Protein AF-A0A4Q4CY73-F1 (afdb_monomer_lite)

Sequence (61 aa):
MGEIVNLNRVKKQQARVAATAEAAANRAKHGRTAAEKANDRRAEARRQALLDGAKRPPTKD

Foldseek 3Di:
DDDDDDVVVVVVVVVVVVVVVVQVVCCVPVVDDPVRVVVVVVVVVVVVVVVVVVDDPDPDD

pLDDT: mean 88.27, std 8.64, range [56.41, 97.0]

Radius of gyration: 24.21 Å; chains: 1; bounding box: 66×21×64 Å

Secondary structure (DSSP, 8-state):
------HHHHHHHHHHHHHHHHHHHHHHHHSS-HHHHHHHHHHHHHHHHHHHHHPPPP---

Structure (mmCIF, N/CA/C/O backbone):
data_AF-A0A4Q4CY73-F1
#
_entry.id   AF-A0A4Q4CY73-F1
#
loop_
_atom_site.group_PDB
_atom_site.id
_atom_site.type_symbol
_atom_site.label_atom_id
_atom_site.label_alt_id
_atom_site.label_comp_id
_atom_site.label_asym_id
_atom_site.label_entity_id
_atom_site.label_seq_id
_atom_site.pdbx_PDB_ins_code
_atom_site.Cartn_x
_atom_site.Cartn_y
_atom_site.Cartn_z
_atom_site.occupancy
_atom_site.B_iso_or_equiv
_atom_site.auth_seq_id
_atom_site.auth_comp_id
_atom_site.auth_asym_id
_atom_site.auth_atom_id
_atom_site.pdbx_PDB_model_num
ATOM 1 N N . MET A 1 1 ? -29.417 -8.037 35.283 1.00 56.41 1 MET A N 1
ATOM 2 C CA . MET A 1 1 ? -28.503 -8.942 34.553 1.00 56.41 1 MET A CA 1
ATOM 3 C C . MET A 1 1 ? -27.690 -8.084 33.597 1.00 56.41 1 MET A C 1
ATOM 5 O O . MET A 1 1 ? -28.277 -7.541 32.674 1.00 56.41 1 MET A O 1
ATOM 9 N N . GLY A 1 2 ? -26.410 -7.835 33.887 1.00 74.75 2 GLY A N 1
ATOM 10 C CA . GLY A 1 2 ? -25.557 -6.984 33.048 1.00 74.75 2 GLY A CA 1
ATOM 11 C C . GLY A 1 2 ? -24.902 -7.796 31.935 1.00 74.75 2 GLY A C 1
ATOM 12 O O . GLY A 1 2 ? -24.375 -8.876 32.196 1.00 74.75 2 GLY A O 1
ATOM 13 N N . GLU A 1 3 ? -24.949 -7.296 30.705 1.00 82.81 3 GLU A N 1
ATOM 14 C CA . GLU A 1 3 ? -24.314 -7.948 29.562 1.00 82.81 3 GLU A CA 1
ATOM 15 C C . GLU A 1 3 ? -22.789 -7.767 29.620 1.00 82.81 3 GLU A C 1
ATOM 17 O O . GLU A 1 3 ? -22.278 -6.652 29.745 1.00 82.81 3 GLU A O 1
ATOM 22 N N . ILE A 1 4 ? -22.041 -8.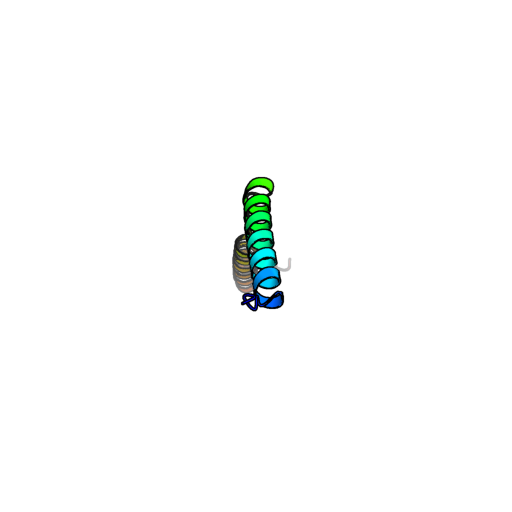873 29.557 1.00 83.69 4 ILE A N 1
ATOM 23 C CA . ILE A 1 4 ? -20.575 -8.844 29.592 1.00 83.69 4 ILE A CA 1
ATOM 24 C C . ILE A 1 4 ? -20.064 -8.517 28.187 1.00 83.69 4 ILE A C 1
ATOM 26 O O . ILE A 1 4 ? -19.985 -9.380 27.313 1.00 8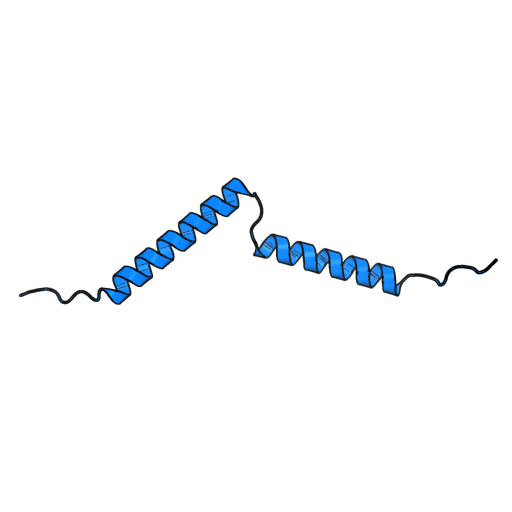3.69 4 ILE A O 1
ATOM 30 N N . VAL A 1 5 ? -19.682 -7.260 27.971 1.00 86.12 5 VAL A N 1
ATOM 31 C CA . VAL A 1 5 ? -19.101 -6.796 26.705 1.00 86.12 5 VAL A CA 1
ATOM 32 C C . VAL A 1 5 ? -17.579 -6.903 26.708 1.00 86.12 5 VAL A C 1
ATOM 34 O O . VAL A 1 5 ? -16.881 -6.361 27.565 1.00 86.12 5 VAL A O 1
ATOM 37 N N . ASN A 1 6 ? -17.034 -7.559 25.683 1.00 92.81 6 ASN A N 1
ATOM 38 C CA . ASN A 1 6 ? -15.592 -7.649 25.488 1.00 92.81 6 ASN A CA 1
ATOM 39 C C . ASN A 1 6 ? -15.043 -6.358 24.856 1.00 92.81 6 ASN A C 1
ATOM 41 O O . ASN A 1 6 ? -15.050 -6.183 23.632 1.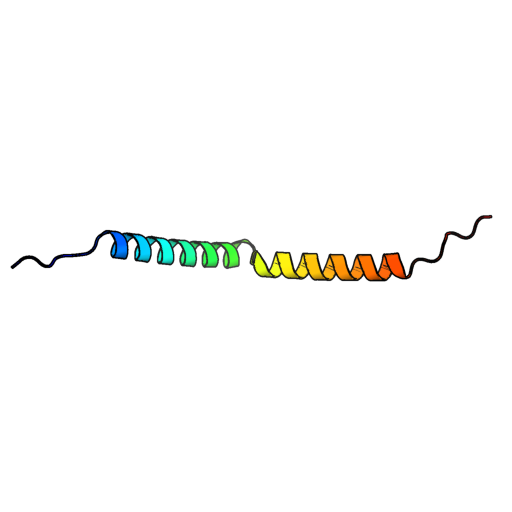00 92.81 6 ASN A O 1
ATOM 45 N N . LEU A 1 7 ? -14.499 -5.477 25.695 1.00 93.31 7 LEU A N 1
ATOM 46 C CA . LEU A 1 7 ? -13.924 -4.194 25.277 1.00 93.31 7 LEU A CA 1
ATOM 47 C C . LEU A 1 7 ? -12.762 -4.343 24.283 1.00 93.31 7 LEU A C 1
ATOM 49 O O . LEU A 1 7 ? -12.579 -3.486 23.419 1.00 93.31 7 LEU A O 1
ATOM 53 N N . ASN A 1 8 ? -11.996 -5.436 24.340 1.00 95.38 8 ASN A N 1
ATOM 54 C CA . ASN A 1 8 ? -10.900 -5.671 23.395 1.00 95.38 8 ASN A CA 1
ATOM 55 C C . ASN A 1 8 ? -11.424 -5.915 21.979 1.00 95.38 8 ASN A C 1
ATOM 57 O O . ASN A 1 8 ? -10.839 -5.427 21.010 1.00 95.38 8 ASN A O 1
ATOM 61 N N . ARG A 1 9 ? -12.539 -6.641 21.841 1.00 94.88 9 ARG A N 1
ATOM 62 C CA . ARG A 1 9 ? -13.190 -6.857 20.542 1.00 94.88 9 ARG A CA 1
ATOM 63 C C . ARG A 1 9 ? -13.700 -5.540 19.963 1.00 94.88 9 ARG A C 1
ATOM 65 O O . ARG A 1 9 ? -13.454 -5.275 18.787 1.00 94.88 9 ARG A O 1
ATOM 72 N N . VAL A 1 10 ? -14.321 -4.706 20.795 1.00 95.12 10 VAL A N 1
ATOM 73 C CA . VAL A 1 10 ? -14.812 -3.376 20.402 1.00 95.12 10 VAL A CA 1
ATOM 74 C C . VAL A 1 10 ? -13.655 -2.481 19.947 1.00 95.12 10 VAL A C 1
ATOM 76 O O . VAL A 1 10 ? -13.706 -1.914 18.857 1.00 95.12 10 VAL A O 1
ATOM 79 N N . LYS A 1 11 ? -12.560 -2.418 20.716 1.00 95.88 11 LYS A N 1
ATOM 80 C CA . LYS A 1 11 ? -11.351 -1.663 20.339 1.00 95.88 11 LYS A CA 1
ATOM 81 C C . LYS A 1 11 ? -10.752 -2.151 19.018 1.00 95.88 11 LYS A C 1
ATOM 83 O O . LYS A 1 11 ? -10.426 -1.340 18.156 1.00 95.88 11 LYS A O 1
ATOM 88 N N . LYS A 1 12 ? -10.654 -3.470 18.815 1.00 96.44 12 LYS A N 1
ATOM 89 C CA . LYS A 1 12 ? -10.160 -4.048 17.552 1.00 96.44 12 LYS A CA 1
ATOM 90 C C . LYS A 1 12 ? -11.061 -3.708 16.367 1.00 96.44 12 LYS A C 1
ATOM 92 O O . LYS A 1 12 ? -10.543 -3.435 15.288 1.00 96.44 12 LYS A O 1
ATOM 97 N N . GLN A 1 13 ? -12.381 -3.729 16.538 1.00 95.69 13 GLN A N 1
ATOM 98 C CA . GLN A 1 13 ? -13.306 -3.309 15.483 1.00 95.69 13 GLN A CA 1
ATOM 99 C C . GLN A 1 13 ? -13.119 -1.834 15.129 1.00 95.69 13 GLN A C 1
ATOM 101 O O . GLN A 1 13 ? -12.963 -1.528 13.950 1.00 95.69 13 GLN A O 1
ATOM 106 N N . GLN A 1 14 ? -13.039 -0.946 16.122 1.00 95.69 14 GLN A N 1
ATOM 107 C CA . GLN A 1 14 ? -12.788 0.478 15.879 1.00 95.69 14 GLN A CA 1
ATOM 108 C C . GLN A 1 14 ? -11.464 0.714 15.143 1.00 95.69 14 GLN A C 1
ATOM 110 O O . GLN A 1 14 ? -11.437 1.443 14.155 1.00 95.69 14 GLN A O 1
ATOM 115 N N . ALA A 1 15 ? -10.388 0.031 15.547 1.00 97.00 15 ALA A N 1
ATOM 116 C CA . ALA A 1 15 ? -9.097 0.122 14.866 1.00 97.00 15 ALA A CA 1
ATOM 117 C C . ALA A 1 15 ? -9.173 -0.324 13.394 1.00 97.00 15 ALA A C 1
ATOM 119 O O . ALA A 1 15 ? -8.589 0.314 12.521 1.00 97.00 15 ALA A O 1
ATOM 120 N N . ARG A 1 16 ? -9.929 -1.391 13.096 1.00 95.94 16 ARG A N 1
ATOM 121 C CA . ARG A 1 16 ? -10.153 -1.846 11.713 1.00 95.94 16 ARG A CA 1
ATOM 122 C C . ARG A 1 16 ? -10.904 -0.799 10.893 1.00 95.94 16 ARG A C 1
ATOM 124 O O . ARG A 1 16 ? -10.494 -0.519 9.772 1.00 95.94 16 ARG A O 1
ATOM 131 N N . VAL A 1 17 ? -11.959 -0.204 11.449 1.00 96.69 17 VAL A N 1
ATOM 132 C CA . VAL A 1 17 ? -12.729 0.853 10.773 1.00 96.69 17 VAL A CA 1
ATOM 133 C C . VAL A 1 17 ? -11.840 2.064 10.482 1.00 96.69 17 VAL A C 1
ATOM 135 O O . VAL A 1 17 ? -11.781 2.510 9.336 1.00 96.69 17 VAL A O 1
ATOM 138 N N . ALA A 1 18 ? -11.075 2.534 11.470 1.00 95.38 18 ALA A N 1
ATOM 139 C CA . ALA A 1 18 ? -10.144 3.648 11.298 1.00 95.38 18 ALA A CA 1
ATOM 140 C C . ALA A 1 18 ? -9.116 3.374 10.185 1.00 95.38 18 ALA A C 1
ATOM 142 O O . ALA A 1 18 ? -8.957 4.192 9.281 1.00 95.38 18 ALA A O 1
ATOM 143 N N . ALA A 1 19 ? -8.504 2.185 10.180 1.00 93.75 19 ALA A N 1
ATOM 144 C CA . ALA A 1 19 ? -7.551 1.791 9.144 1.00 93.75 19 ALA A CA 1
ATOM 145 C C . ALA A 1 19 ? -8.181 1.769 7.738 1.00 93.75 19 ALA A C 1
ATOM 147 O O . ALA A 1 19 ? -7.557 2.193 6.764 1.00 93.75 19 ALA A O 1
ATOM 148 N N . THR A 1 20 ? -9.431 1.307 7.606 1.00 92.12 20 THR A N 1
ATOM 149 C CA . THR A 1 20 ? -10.130 1.323 6.309 1.00 92.12 20 THR A CA 1
ATOM 150 C C . THR A 1 20 ? -10.446 2.738 5.825 1.00 92.12 20 THR A C 1
ATOM 152 O O . THR A 1 20 ? -10.293 3.013 4.632 1.00 92.12 20 THR A O 1
ATOM 155 N N . ALA A 1 21 ? -10.830 3.641 6.733 1.00 93.19 21 ALA A N 1
ATOM 156 C CA . ALA A 1 21 ? -11.101 5.041 6.418 1.00 93.19 21 ALA A CA 1
ATOM 157 C C . ALA A 1 21 ? -9.824 5.774 5.987 1.00 93.19 21 ALA A C 1
ATOM 159 O O . ALA A 1 21 ? -9.822 6.470 4.972 1.00 93.19 21 ALA A O 1
ATOM 160 N N . GLU A 1 22 ? -8.715 5.552 6.693 1.00 89.44 22 GLU A N 1
ATOM 161 C CA . GLU A 1 22 ? -7.411 6.103 6.324 1.00 89.44 22 GLU A CA 1
ATOM 162 C C . GLU A 1 22 ? -6.951 5.584 4.955 1.00 89.44 22 GLU A C 1
ATOM 164 O O . GLU A 1 22 ? -6.524 6.361 4.101 1.00 89.44 22 GLU A O 1
ATOM 169 N N . ALA A 1 23 ? -7.114 4.286 4.687 1.00 87.69 23 ALA A N 1
ATOM 170 C CA . ALA A 1 23 ? -6.800 3.714 3.381 1.00 87.69 23 ALA A CA 1
ATOM 171 C C . ALA A 1 23 ? -7.643 4.336 2.252 1.00 87.69 23 ALA A C 1
ATOM 173 O O . ALA A 1 23 ? -7.118 4.586 1.165 1.00 87.69 23 ALA A O 1
ATOM 174 N N . ALA A 1 24 ? -8.929 4.610 2.492 1.00 88.06 24 ALA A N 1
ATOM 175 C CA . ALA A 1 24 ? -9.788 5.304 1.534 1.00 88.06 24 ALA A CA 1
ATOM 176 C C . ALA A 1 24 ? -9.351 6.763 1.319 1.00 88.06 24 ALA A C 1
ATOM 178 O O . ALA A 1 24 ? -9.237 7.200 0.174 1.00 88.06 24 ALA A O 1
ATOM 179 N N . ALA A 1 25 ? -9.022 7.485 2.393 1.00 86.81 25 ALA A N 1
ATOM 180 C CA . ALA A 1 25 ? -8.503 8.847 2.312 1.00 86.81 25 ALA A CA 1
ATOM 181 C C . ALA A 1 25 ? -7.175 8.904 1.543 1.00 86.81 25 ALA A C 1
ATOM 183 O O . ALA A 1 25 ? -6.989 9.776 0.699 1.00 86.81 25 ALA A O 1
ATOM 184 N N . ASN A 1 26 ? -6.274 7.947 1.769 1.00 84.44 26 ASN A N 1
ATOM 185 C CA . ASN A 1 26 ? -5.000 7.856 1.059 1.00 84.44 26 ASN A CA 1
ATOM 186 C C . ASN A 1 26 ? -5.190 7.542 -0.433 1.00 84.44 26 ASN A C 1
ATOM 188 O O . ASN A 1 26 ? -4.486 8.121 -1.262 1.00 84.44 26 ASN A O 1
ATOM 192 N N . ARG A 1 27 ? -6.165 6.689 -0.792 1.00 85.19 27 ARG A N 1
ATOM 193 C CA . ARG A 1 27 ? -6.565 6.465 -2.195 1.00 85.19 27 ARG A CA 1
ATOM 194 C C . ARG A 1 27 ? -7.064 7.753 -2.847 1.00 85.19 27 ARG A C 1
ATOM 196 O O . ARG A 1 27 ? -6.603 8.081 -3.932 1.00 85.19 27 ARG A O 1
ATOM 203 N N . ALA A 1 28 ? -7.937 8.500 -2.172 1.00 85.19 28 ALA A N 1
ATOM 204 C CA . ALA A 1 28 ? -8.470 9.758 -2.694 1.00 85.19 28 ALA A CA 1
ATOM 205 C C . ALA A 1 28 ? -7.392 10.851 -2.826 1.00 85.19 28 ALA A C 1
ATOM 207 O O . ALA A 1 28 ? -7.327 11.531 -3.843 1.00 85.19 28 ALA A O 1
ATOM 208 N N . LYS A 1 29 ? -6.520 11.003 -1.820 1.00 81.25 29 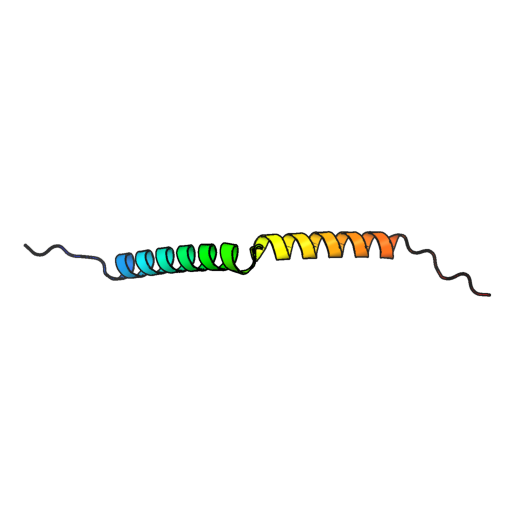LYS A N 1
ATOM 209 C CA . LYS A 1 29 ? -5.485 12.052 -1.783 1.00 81.25 29 LYS A CA 1
ATOM 210 C C . LYS A 1 29 ? -4.337 11.809 -2.753 1.00 81.25 29 LYS A C 1
ATOM 212 O O . LYS A 1 29 ? -3.809 12.755 -3.325 1.00 81.25 29 LYS A O 1
ATOM 217 N N . HIS A 1 30 ? -3.897 10.561 -2.885 1.00 82.62 30 HIS A N 1
ATOM 218 C CA . HIS A 1 30 ? -2.663 10.243 -3.605 1.00 82.62 30 HIS A CA 1
ATOM 219 C C . HIS A 1 30 ? -2.894 9.475 -4.906 1.00 82.62 30 HIS A C 1
ATOM 221 O O . HIS A 1 30 ? -1.930 9.233 -5.633 1.00 82.62 30 HIS A O 1
ATOM 227 N N . GLY A 1 31 ? -4.128 9.043 -5.185 1.00 80.31 31 GLY A N 1
ATOM 228 C CA . GLY A 1 31 ? -4.524 8.304 -6.389 1.00 80.31 31 GLY A CA 1
ATOM 229 C C . GLY A 1 31 ? -3.977 6.875 -6.482 1.00 80.31 31 GLY A C 1
ATOM 230 O O . GLY A 1 31 ? -4.596 6.030 -7.114 1.00 80.31 31 GLY A O 1
ATOM 231 N N . ARG A 1 32 ? -2.840 6.582 -5.834 1.00 82.31 32 ARG A N 1
ATOM 232 C CA . ARG A 1 32 ? -2.171 5.276 -5.834 1.00 82.31 32 ARG A CA 1
ATOM 233 C C . ARG A 1 32 ? -1.944 4.750 -4.424 1.00 82.31 32 ARG A C 1
ATOM 235 O O . ARG A 1 32 ? -1.364 5.426 -3.567 1.00 82.31 32 ARG A O 1
ATOM 242 N N . THR A 1 33 ? -2.326 3.502 -4.215 1.00 84.50 33 THR A N 1
ATOM 243 C CA . THR A 1 33 ? -2.069 2.704 -3.016 1.00 84.50 33 THR A CA 1
ATOM 244 C C . THR A 1 33 ? -0.594 2.312 -2.890 1.00 84.50 33 THR A C 1
ATOM 246 O O . THR A 1 33 ? 0.180 2.327 -3.850 1.00 84.50 33 THR A O 1
ATOM 249 N N . ALA A 1 34 ? -0.185 1.913 -1.683 1.00 83.06 34 ALA A N 1
ATOM 250 C CA . ALA A 1 34 ? 1.158 1.383 -1.447 1.00 83.06 34 ALA A CA 1
ATOM 251 C C . ALA A 1 34 ? 1.449 0.114 -2.276 1.00 83.06 34 ALA A C 1
ATOM 253 O O . ALA A 1 34 ? 2.576 -0.066 -2.738 1.00 83.06 34 ALA A O 1
ATOM 254 N N . ALA A 1 35 ? 0.435 -0.733 -2.493 1.00 85.75 35 ALA A N 1
ATOM 255 C CA . ALA A 1 35 ? 0.551 -1.958 -3.281 1.00 85.75 35 ALA A CA 1
ATOM 256 C C . ALA A 1 35 ? 0.801 -1.667 -4.770 1.00 85.75 35 ALA A C 1
ATOM 258 O O . ALA A 1 35 ? 1.694 -2.269 -5.363 1.00 85.75 35 ALA A O 1
ATOM 259 N N . GLU A 1 36 ? 0.085 -0.701 -5.351 1.00 85.94 36 GLU A N 1
ATOM 260 C CA . GLU A 1 36 ? 0.308 -0.251 -6.734 1.00 85.94 36 GLU A CA 1
ATOM 261 C C . GLU A 1 36 ? 1.710 0.331 -6.901 1.00 85.94 36 GLU A C 1
ATOM 263 O O . GLU A 1 36 ? 2.462 -0.114 -7.762 1.00 85.94 36 GLU A O 1
ATOM 268 N N . LYS A 1 37 ? 2.136 1.215 -5.990 1.00 87.81 37 LYS A N 1
ATOM 269 C CA . LYS A 1 37 ? 3.506 1.755 -6.007 1.00 87.81 37 LYS A CA 1
ATOM 270 C C . LYS A 1 37 ? 4.568 0.653 -5.927 1.00 87.81 37 LYS A C 1
ATOM 272 O O . LYS A 1 37 ? 5.617 0.759 -6.554 1.00 87.81 37 LYS A O 1
ATOM 277 N N . ALA A 1 38 ? 4.333 -0.398 -5.140 1.00 91.38 38 ALA A N 1
ATOM 278 C CA . ALA A 1 38 ? 5.250 -1.531 -5.052 1.00 91.38 38 ALA A CA 1
ATOM 279 C C . ALA A 1 38 ? 5.263 -2.372 -6.339 1.00 91.38 38 ALA A C 1
ATOM 281 O O . ALA A 1 38 ? 6.331 -2.815 -6.760 1.00 91.38 38 ALA A O 1
ATOM 282 N N . ASN A 1 39 ? 4.105 -2.574 -6.974 1.00 92.38 39 ASN A N 1
ATOM 283 C CA . ASN A 1 39 ? 4.006 -3.220 -8.282 1.00 92.38 39 ASN A CA 1
ATOM 284 C C . ASN A 1 39 ? 4.774 -2.447 -9.355 1.00 92.38 39 ASN A C 1
ATOM 286 O O . ASN A 1 39 ? 5.578 -3.062 -10.056 1.00 92.3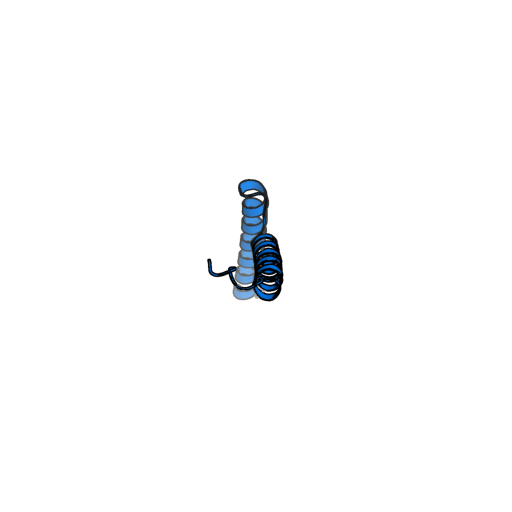8 39 ASN A O 1
ATOM 290 N N . ASP A 1 40 ? 4.587 -1.129 -9.421 1.00 90.38 40 ASP A N 1
ATOM 291 C CA . ASP A 1 40 ? 5.276 -0.253 -10.372 1.00 90.38 40 ASP A CA 1
ATOM 292 C C . ASP A 1 40 ? 6.793 -0.364 -10.198 1.00 90.38 40 ASP A C 1
ATOM 294 O O . ASP A 1 40 ? 7.505 -0.684 -11.147 1.00 90.38 40 ASP A O 1
ATOM 298 N N . ARG A 1 41 ? 7.288 -0.232 -8.958 1.00 93.50 41 ARG A N 1
ATOM 299 C CA . ARG A 1 41 ? 8.723 -0.384 -8.658 1.00 93.50 41 ARG A CA 1
ATOM 300 C C . ARG A 1 41 ? 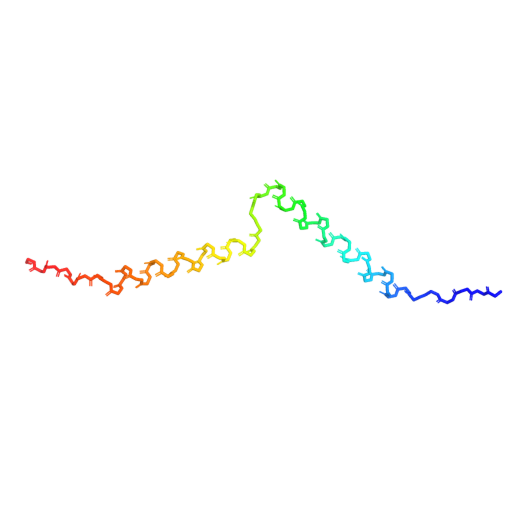9.272 -1.744 -9.079 1.00 93.50 41 ARG A C 1
ATOM 302 O O . ARG A 1 41 ? 10.377 -1.821 -9.606 1.00 93.50 41 ARG A O 1
ATOM 309 N N . ARG A 1 42 ? 8.518 -2.828 -8.867 1.00 96.12 42 ARG A N 1
ATOM 310 C CA . ARG A 1 42 ? 8.924 -4.169 -9.318 1.00 96.12 42 ARG A CA 1
ATOM 311 C C . ARG A 1 42 ? 8.951 -4.279 -10.839 1.00 96.12 42 ARG A C 1
ATOM 313 O O . ARG A 1 42 ? 9.838 -4.933 -11.377 1.00 96.12 42 ARG A O 1
ATOM 320 N N . ALA A 1 43 ? 7.983 -3.682 -11.528 1.00 95.06 43 ALA A N 1
ATOM 321 C CA . ALA A 1 43 ? 7.948 -3.673 -12.985 1.00 95.06 43 ALA A CA 1
ATOM 322 C C . ALA A 1 43 ? 9.127 -2.884 -13.565 1.00 95.06 43 ALA A C 1
ATOM 324 O O . ALA A 1 43 ? 9.774 -3.360 -14.495 1.00 95.06 43 ALA A O 1
ATOM 325 N N . GLU A 1 44 ? 9.441 -1.734 -12.977 1.00 94.81 44 GLU A N 1
ATOM 326 C CA . GLU A 1 44 ? 10.588 -0.909 -13.346 1.00 94.81 44 GLU A CA 1
ATOM 327 C C . GLU A 1 44 ? 11.910 -1.641 -13.110 1.00 94.81 44 GLU A C 1
ATOM 329 O O . GLU A 1 44 ? 12.718 -1.745 -14.028 1.00 94.81 44 GLU A O 1
ATOM 334 N N . ALA A 1 45 ? 12.089 -2.257 -11.938 1.00 95.81 45 ALA A N 1
ATOM 335 C CA . ALA A 1 45 ? 13.276 -3.055 -11.639 1.00 95.81 45 ALA A CA 1
ATOM 336 C C . ALA A 1 45 ? 13.481 -4.196 -12.650 1.00 95.81 45 ALA A C 1
ATOM 338 O O . ALA A 1 45 ? 14.597 -4.417 -13.113 1.00 95.81 45 ALA A O 1
ATOM 339 N N . ARG A 1 46 ? 12.403 -4.888 -13.053 1.00 95.81 46 ARG A N 1
ATOM 340 C CA . ARG A 1 46 ? 12.477 -5.909 -14.111 1.00 95.81 46 ARG A CA 1
ATOM 341 C C . ARG A 1 46 ? 12.886 -5.317 -15.458 1.00 95.81 46 ARG A C 1
ATOM 343 O O . ARG A 1 46 ? 13.699 -5.922 -16.144 1.00 95.81 46 ARG A O 1
ATOM 350 N N . ARG A 1 47 ? 12.341 -4.157 -15.843 1.00 94.56 47 ARG A N 1
ATOM 351 C CA . ARG A 1 47 ? 12.726 -3.481 -17.094 1.00 94.56 47 ARG A CA 1
ATOM 352 C C . ARG A 1 47 ? 14.203 -3.111 -17.088 1.00 94.56 47 ARG A C 1
ATOM 354 O O . ARG A 1 47 ? 14.883 -3.406 -18.062 1.00 94.56 47 ARG A O 1
ATOM 361 N N . GLN A 1 48 ? 14.696 -2.531 -15.995 1.00 94.62 48 GLN A N 1
ATOM 362 C CA . GLN A 1 48 ? 16.109 -2.175 -15.870 1.00 94.62 48 GLN A CA 1
ATOM 363 C C . GLN A 1 48 ? 17.004 -3.410 -15.945 1.00 94.62 48 GLN A C 1
ATOM 365 O O . GLN A 1 48 ? 17.918 -3.439 -16.756 1.00 94.62 48 GLN A O 1
ATOM 370 N N . ALA A 1 49 ? 16.669 -4.479 -15.216 1.00 94.31 49 ALA A N 1
ATOM 371 C CA . ALA A 1 49 ? 17.427 -5.727 -15.268 1.00 94.31 49 ALA A CA 1
ATOM 372 C C . ALA A 1 49 ? 17.481 -6.339 -16.681 1.00 94.31 49 ALA A C 1
ATOM 374 O O . ALA A 1 49 ? 18.523 -6.842 -17.095 1.00 94.31 49 ALA A O 1
ATOM 375 N N . LEU A 1 50 ? 16.379 -6.277 -17.439 1.00 95.25 50 LEU A N 1
ATOM 376 C CA . LEU A 1 50 ? 16.349 -6.731 -18.833 1.00 95.25 50 LEU A CA 1
ATOM 377 C C . LEU A 1 50 ? 17.253 -5.881 -19.731 1.00 95.25 50 LEU A C 1
ATOM 379 O O . LEU A 1 50 ? 17.993 -6.431 -20.542 1.00 95.25 50 LEU A O 1
ATOM 383 N N . LEU A 1 51 ? 17.202 -4.555 -19.588 1.00 93.62 51 LEU A N 1
ATOM 384 C CA . LEU A 1 51 ? 18.044 -3.642 -20.361 1.00 93.62 51 LEU A CA 1
ATOM 385 C C . LEU A 1 51 ? 19.520 -3.820 -20.016 1.00 93.62 51 LEU A C 1
ATOM 387 O O . LEU A 1 51 ? 20.346 -3.895 -20.919 1.00 93.62 51 LEU A O 1
ATOM 391 N N . ASP A 1 52 ? 19.846 -3.932 -18.732 1.00 92.06 52 ASP A N 1
ATOM 392 C CA . ASP A 1 52 ? 21.210 -4.148 -18.259 1.00 92.06 52 ASP A CA 1
ATOM 393 C C . ASP A 1 52 ? 21.769 -5.488 -18.741 1.00 92.06 52 ASP A C 1
ATOM 395 O O . ASP A 1 52 ? 22.901 -5.535 -19.214 1.00 92.06 52 ASP A O 1
ATOM 399 N N . GLY A 1 53 ? 20.969 -6.558 -18.715 1.00 90.50 53 GLY A N 1
ATOM 400 C CA . GLY A 1 53 ? 21.360 -7.853 -19.277 1.00 90.50 53 GLY A CA 1
ATOM 401 C C . GLY A 1 53 ? 21.541 -7.834 -20.800 1.00 90.50 53 GLY A C 1
ATOM 402 O O . GLY A 1 53 ? 22.332 -8.608 -21.332 1.00 90.50 53 GLY A O 1
ATOM 403 N N . ALA A 1 54 ? 20.838 -6.945 -21.505 1.00 91.31 54 ALA A N 1
ATOM 404 C CA . ALA A 1 54 ? 20.939 -6.781 -22.954 1.00 91.31 54 ALA A CA 1
ATOM 405 C C . ALA A 1 54 ? 22.000 -5.752 -23.391 1.00 91.31 54 ALA A C 1
ATOM 407 O O . ALA A 1 54 ? 22.227 -5.587 -24.594 1.00 91.31 54 ALA A O 1
ATOM 408 N N . LYS A 1 55 ? 22.653 -5.043 -22.457 1.00 89.88 55 LYS A N 1
ATOM 409 C CA . LYS A 1 55 ? 23.674 -4.045 -22.797 1.00 89.88 55 LYS A CA 1
ATOM 410 C C . LYS A 1 55 ? 24.871 -4.717 -23.457 1.00 89.88 55 LYS A C 1
ATOM 412 O O . LYS A 1 55 ? 25.518 -5.597 -22.894 1.00 89.88 55 LYS A O 1
ATOM 417 N N . ARG A 1 56 ? 25.204 -4.237 -24.654 1.00 83.75 56 ARG A N 1
ATOM 418 C CA . ARG A 1 56 ? 26.459 -4.575 -25.322 1.00 83.75 56 ARG A CA 1
ATOM 419 C C . ARG A 1 56 ? 27.593 -3.768 -24.677 1.00 83.75 56 ARG A C 1
ATOM 421 O O . ARG A 1 56 ? 27.367 -2.602 -24.342 1.00 83.75 56 ARG A O 1
ATOM 428 N N . PRO A 1 57 ? 28.787 -4.355 -24.483 1.00 79.31 57 PRO A N 1
ATOM 429 C CA . PRO A 1 57 ? 29.932 -3.606 -23.983 1.00 79.31 57 PRO A CA 1
ATOM 430 C C . PRO A 1 57 ? 30.201 -2.395 -24.887 1.00 79.31 57 PRO A C 1
ATOM 432 O O . PRO A 1 57 ? 30.003 -2.501 -26.102 1.00 79.31 57 PRO A O 1
ATOM 435 N N . PRO A 1 58 ? 30.630 -1.255 -24.316 1.00 78.44 58 PRO A N 1
ATOM 436 C CA . PRO A 1 58 ? 30.959 -0.085 -25.114 1.00 78.44 58 PRO A CA 1
ATOM 437 C C . PRO A 1 58 ? 32.044 -0.463 -26.124 1.00 78.44 58 PRO A C 1
ATOM 439 O O . PRO A 1 58 ? 33.048 -1.085 -25.764 1.00 78.44 58 PRO A O 1
ATOM 442 N N . THR A 1 59 ? 31.819 -0.119 -27.391 1.00 70.81 59 THR A N 1
ATOM 443 C CA . THR A 1 59 ? 32.844 -0.198 -28.429 1.00 70.81 59 THR A CA 1
ATOM 444 C C . THR A 1 59 ? 33.970 0.742 -28.022 1.00 70.81 59 THR A C 1
ATOM 446 O O . THR A 1 59 ? 33.764 1.949 -27.929 1.00 70.81 59 THR A O 1
ATOM 449 N N . LYS A 1 60 ? 35.122 0.164 -27.667 1.00 66.94 60 LYS A N 1
ATOM 450 C CA . LYS A 1 60 ? 36.356 0.915 -27.445 1.00 66.94 60 LYS A CA 1
ATOM 451 C C . LYS A 1 60 ? 36.846 1.402 -28.806 1.00 66.94 60 LYS A C 1
ATOM 453 O O . LYS A 1 60 ? 37.184 0.556 -29.632 1.00 66.94 60 LYS A O 1
ATOM 458 N N . ASP A 1 61 ? 36.857 2.716 -28.990 1.00 60.47 61 ASP A N 1
ATOM 459 C CA . ASP A 1 61 ? 37.727 3.385 -29.960 1.00 60.47 61 ASP A CA 1
ATOM 460 C C . ASP A 1 61 ? 39.123 3.580 -29.346 1.00 60.47 61 ASP A C 1
ATOM 462 O O . ASP A 1 61 ? 39.197 3.815 -28.111 1.00 60.47 61 ASP A O 1
#